Protein AF-A0A7I7LIK1-F1 (afdb_monomer_lite)

Organism: NCBI:txid133549

Radius of gyration: 12.89 Å; chains: 1; bounding box: 22×27×38 Å

Structure (mmCIF, N/CA/C/O backbone):
data_AF-A0A7I7LIK1-F1
#
_entry.id   AF-A0A7I7LIK1-F1
#
loop_
_atom_site.group_PDB
_atom_site.id
_atom_site.type_symbol
_atom_site.label_atom_id
_atom_site.label_alt_id
_atom_site.label_comp_id
_atom_site.label_asym_id
_atom_site.label_entity_id
_atom_site.label_seq_id
_atom_site.pdbx_PDB_ins_code
_atom_site.Cartn_x
_atom_site.Cartn_y
_atom_site.Cartn_z
_atom_site.occupancy
_atom_site.B_iso_or_equiv
_atom_site.auth_seq_id
_atom_site.auth_comp_id
_atom_site.auth_asym_id
_atom_site.auth_atom_id
_atom_site.pdbx_PDB_model_num
ATOM 1 N N . MET A 1 1 ? -13.738 -2.768 22.655 1.00 50.84 1 MET A N 1
ATOM 2 C CA . MET A 1 1 ? -12.323 -2.341 22.610 1.00 50.84 1 MET A CA 1
ATOM 3 C C . MET A 1 1 ? -11.838 -2.514 21.184 1.00 50.84 1 MET A C 1
ATOM 5 O O . MET A 1 1 ? -12.027 -3.596 20.642 1.00 50.84 1 MET A O 1
ATOM 9 N N . SER A 1 2 ? -11.290 -1.472 20.562 1.00 60.19 2 SER A N 1
ATOM 10 C CA . SER A 1 2 ? -10.666 -1.595 19.239 1.00 60.19 2 SER A CA 1
ATOM 11 C C . SER A 1 2 ? -9.409 -2.455 19.376 1.00 60.19 2 SER A C 1
ATOM 13 O O . SER A 1 2 ? -8.607 -2.207 20.271 1.00 60.19 2 SER A O 1
ATOM 15 N N . LYS A 1 3 ? -9.269 -3.504 18.565 1.00 71.56 3 LYS A N 1
ATOM 16 C CA . LYS A 1 3 ? -8.102 -4.398 18.575 1.00 71.56 3 LYS A CA 1
ATOM 17 C C . LYS A 1 3 ? -7.096 -3.906 17.536 1.00 71.56 3 LYS A C 1
ATOM 19 O O . LYS A 1 3 ? -7.526 -3.440 16.482 1.00 71.56 3 LYS A O 1
ATOM 24 N N . SER A 1 4 ? -5.798 -4.016 17.821 1.00 81.38 4 SER A N 1
ATOM 25 C CA . SER A 1 4 ? -4.780 -3.758 16.803 1.00 81.38 4 SER A CA 1
ATOM 26 C C . SER A 1 4 ? -4.876 -4.784 15.669 1.00 81.38 4 SER A C 1
ATOM 28 O O . SER A 1 4 ? -5.270 -5.938 15.883 1.00 81.38 4 SER A O 1
ATOM 30 N N . GLY A 1 5 ? -4.563 -4.358 14.448 1.00 88.12 5 GLY A N 1
ATOM 31 C CA . GLY A 1 5 ? -4.700 -5.181 13.248 1.00 88.12 5 GLY A CA 1
ATOM 32 C C . GLY A 1 5 ? -3.540 -4.984 12.284 1.00 88.12 5 GLY A C 1
ATOM 33 O O . GLY A 1 5 ? -3.101 -3.858 12.066 1.00 88.12 5 GLY A O 1
ATOM 34 N N . LYS A 1 6 ? -3.053 -6.081 11.692 1.00 92.88 6 LYS A N 1
ATOM 35 C CA . LYS A 1 6 ? -2.085 -6.016 10.594 1.00 92.88 6 LYS A CA 1
ATOM 36 C C . LYS A 1 6 ? -2.809 -5.672 9.292 1.00 92.88 6 LYS A C 1
ATOM 38 O O . LYS A 1 6 ? -3.797 -6.325 8.948 1.00 92.88 6 LYS A O 1
ATOM 43 N N . VAL A 1 7 ? -2.282 -4.688 8.577 1.00 94.56 7 VAL A N 1
ATOM 44 C CA . VAL A 1 7 ? -2.694 -4.303 7.226 1.00 94.56 7 VAL A CA 1
ATOM 45 C C . VAL A 1 7 ? -1.466 -4.341 6.326 1.00 94.56 7 VAL A C 1
ATOM 47 O O . VAL A 1 7 ? -0.411 -3.840 6.706 1.00 94.56 7 VAL A O 1
ATOM 50 N N . THR A 1 8 ? -1.605 -4.912 5.137 1.00 97.19 8 THR A N 1
ATOM 51 C CA . THR A 1 8 ? -0.573 -4.898 4.100 1.00 97.19 8 THR A CA 1
ATOM 52 C C . THR A 1 8 ? -1.088 -4.084 2.920 1.00 97.19 8 THR A C 1
ATOM 54 O O . THR A 1 8 ? -2.093 -4.443 2.308 1.00 97.19 8 THR A O 1
ATOM 57 N N . ALA A 1 9 ? -0.414 -2.988 2.585 1.00 97.06 9 ALA A N 1
ATOM 58 C CA . ALA A 1 9 ? -0.650 -2.282 1.333 1.00 97.06 9 ALA A CA 1
ATOM 59 C C . ALA A 1 9 ? 0.149 -2.963 0.222 1.00 97.06 9 ALA A C 1
ATOM 61 O O . ALA A 1 9 ? 1.343 -3.205 0.392 1.00 97.06 9 ALA A O 1
ATOM 62 N N . VAL A 1 10 ? -0.493 -3.263 -0.904 1.00 97.50 10 VAL A N 1
ATOM 63 C CA . VAL A 1 10 ? 0.137 -3.890 -2.071 1.00 97.50 10 VAL A CA 1
ATOM 64 C C . VAL A 1 10 ? -0.118 -3.023 -3.294 1.00 97.50 10 VAL A C 1
ATOM 66 O O . VAL A 1 10 ? -1.266 -2.756 -3.639 1.00 97.50 10 VAL A O 1
ATOM 69 N N . VAL A 1 11 ? 0.950 -2.621 -3.971 1.00 97.50 11 VAL A N 1
ATOM 70 C CA . VAL A 1 11 ? 0.910 -1.921 -5.252 1.00 97.50 11 VAL A CA 1
ATOM 71 C C . VAL A 1 11 ? 1.314 -2.907 -6.337 1.00 97.50 11 VAL A C 1
ATOM 73 O O . VAL A 1 11 ? 2.444 -3.398 -6.341 1.00 97.50 11 VAL A O 1
ATOM 76 N N . ARG A 1 12 ? 0.395 -3.208 -7.253 1.00 97.25 12 ARG A N 1
ATOM 77 C CA . ARG A 1 12 ? 0.703 -3.948 -8.477 1.00 97.25 12 ARG A CA 1
ATOM 78 C C . ARG A 1 12 ? 1.052 -2.970 -9.581 1.00 97.25 12 ARG A C 1
ATOM 80 O O . ARG A 1 12 ? 0.329 -1.997 -9.805 1.00 97.25 12 ARG A O 1
ATOM 87 N N . LYS A 1 13 ? 2.154 -3.235 -10.270 1.00 97.06 13 LYS A N 1
ATOM 88 C CA . LYS A 1 13 ? 2.617 -2.432 -11.397 1.00 97.06 13 LYS A CA 1
ATOM 89 C C . LYS A 1 13 ? 2.237 -3.090 -12.718 1.00 97.06 13 LYS A C 1
ATOM 91 O O . LYS A 1 13 ? 2.096 -4.308 -12.808 1.00 97.06 13 LYS A O 1
ATOM 96 N N . LYS A 1 14 ? 2.133 -2.273 -13.765 1.00 96.94 14 LYS A N 1
ATOM 97 C CA . LYS A 1 14 ? 1.783 -2.696 -15.133 1.00 96.94 14 LYS A CA 1
ATOM 98 C C . LYS A 1 14 ? 2.785 -3.675 -15.748 1.00 96.94 14 LYS A C 1
ATOM 100 O O . LYS A 1 14 ? 2.444 -4.392 -16.681 1.00 96.94 14 LYS A O 1
ATOM 105 N N . ASP A 1 15 ? 4.015 -3.705 -15.235 1.00 96.06 15 ASP A N 1
ATOM 106 C CA . ASP A 1 15 ? 5.049 -4.665 -15.634 1.00 96.06 15 ASP A CA 1
ATOM 107 C C . ASP A 1 15 ? 4.871 -6.061 -14.998 1.00 96.06 15 ASP A C 1
ATOM 109 O O . ASP A 1 15 ? 5.650 -6.971 -15.275 1.00 96.06 15 ASP A O 1
ATOM 113 N N . GLY A 1 16 ? 3.846 -6.240 -14.154 1.00 95.56 16 GLY A N 1
ATOM 114 C CA . GLY A 1 16 ? 3.538 -7.482 -13.448 1.00 95.56 16 GLY A CA 1
ATOM 115 C C . GLY A 1 16 ? 4.271 -7.659 -12.115 1.00 95.56 16 GLY A C 1
ATOM 116 O O . GLY A 1 16 ? 4.035 -8.654 -11.427 1.00 95.56 16 GLY A O 1
ATOM 117 N N . SER A 1 17 ? 5.146 -6.726 -11.726 1.00 96.81 17 SER A N 1
ATOM 118 C CA . SER A 1 17 ? 5.829 -6.747 -10.431 1.00 96.81 17 SER A CA 1
ATOM 119 C C . SER A 1 17 ? 5.031 -6.020 -9.344 1.00 96.81 17 SER A C 1
ATOM 121 O O . SER A 1 17 ? 4.215 -5.140 -9.619 1.00 96.81 17 SER A O 1
ATOM 123 N N . ASN A 1 18 ? 5.285 -6.375 -8.081 1.00 96.81 18 ASN A N 1
ATOM 124 C CA . ASN A 1 18 ? 4.556 -5.830 -6.936 1.00 96.81 18 ASN A CA 1
ATOM 125 C C . ASN A 1 18 ? 5.514 -5.190 -5.929 1.00 96.81 18 ASN A C 1
ATOM 127 O O . ASN A 1 18 ? 6.625 -5.680 -5.730 1.00 96.81 18 ASN A O 1
ATOM 131 N N . GLU A 1 19 ? 5.041 -4.158 -5.239 1.00 97.19 19 GLU A N 1
ATOM 132 C CA . GLU A 1 19 ? 5.644 -3.653 -4.005 1.00 97.19 19 GLU A CA 1
ATOM 133 C C . GLU A 1 19 ? 4.628 -3.708 -2.867 1.00 97.19 19 GLU A C 1
ATOM 135 O O . GLU A 1 19 ? 3.427 -3.564 -3.091 1.00 97.19 19 GLU A O 1
ATOM 140 N N . SER A 1 20 ? 5.092 -3.941 -1.640 1.00 97.12 20 SER A N 1
ATOM 141 C CA . SER A 1 20 ? 4.199 -4.058 -0.487 1.00 97.12 20 SER A CA 1
ATOM 142 C C . SER A 1 20 ? 4.804 -3.507 0.794 1.00 97.12 20 SER A C 1
ATOM 144 O O . SER A 1 20 ? 6.008 -3.629 1.010 1.00 97.12 20 SER A O 1
ATOM 146 N N . GLN A 1 21 ? 3.954 -2.968 1.665 1.00 97.94 21 GLN A N 1
ATOM 147 C CA . GLN A 1 21 ? 4.324 -2.520 3.005 1.00 97.94 21 GLN A CA 1
ATOM 148 C C . GLN A 1 21 ? 3.341 -3.043 4.043 1.00 97.94 21 GLN A C 1
ATOM 150 O O . GLN A 1 21 ? 2.128 -2.948 3.870 1.00 97.94 21 GLN A O 1
ATOM 155 N N . ASP A 1 22 ? 3.889 -3.562 5.135 1.00 95.81 22 ASP A N 1
ATOM 156 C CA . ASP A 1 22 ? 3.132 -4.004 6.296 1.00 95.81 22 ASP A CA 1
ATOM 157 C C . ASP A 1 22 ? 3.026 -2.877 7.324 1.00 95.81 22 ASP A C 1
ATOM 159 O O . ASP A 1 22 ? 4.008 -2.198 7.620 1.00 95.81 22 ASP A O 1
ATOM 163 N N . ALA A 1 23 ? 1.855 -2.740 7.937 1.00 95.00 23 ALA A N 1
ATOM 164 C CA . ALA A 1 23 ? 1.632 -1.877 9.084 1.00 95.00 23 ALA A CA 1
ATOM 165 C C . ALA A 1 23 ? 0.824 -2.605 10.157 1.00 95.00 23 ALA A C 1
ATOM 167 O O . ALA A 1 23 ? -0.128 -3.332 9.864 1.00 95.00 23 ALA A O 1
ATOM 168 N N . ILE A 1 24 ? 1.182 -2.368 11.417 1.00 93.44 24 ILE A N 1
ATOM 169 C CA . ILE A 1 24 ? 0.305 -2.660 12.547 1.00 93.44 24 ILE A CA 1
ATOM 170 C C . ILE A 1 24 ? -0.465 -1.379 12.850 1.00 93.44 24 ILE A C 1
ATOM 172 O O . ILE A 1 24 ? 0.127 -0.347 13.157 1.00 93.44 24 ILE A O 1
ATOM 176 N N . ILE A 1 25 ? -1.786 -1.441 12.716 1.00 90.56 25 ILE A N 1
ATOM 177 C CA . ILE A 1 25 ? -2.688 -0.359 13.095 1.00 90.56 25 ILE A CA 1
ATOM 178 C C . ILE A 1 25 ? -3.047 -0.574 14.556 1.00 90.56 25 ILE A C 1
ATOM 180 O O . ILE A 1 25 ? -3.713 -1.557 14.891 1.00 90.56 25 ILE A O 1
ATOM 184 N N . GLU A 1 26 ? -2.578 0.313 15.425 1.00 91.00 26 GLU A N 1
ATOM 185 C CA . GLU A 1 26 ? -2.780 0.179 16.864 1.00 91.00 26 GLU A CA 1
ATOM 186 C C . GLU A 1 26 ? -4.219 0.495 17.287 1.00 91.00 26 GLU A C 1
ATOM 188 O O . GLU A 1 26 ? -4.972 1.204 16.613 1.00 91.00 26 GLU A O 1
ATOM 193 N N . ALA A 1 27 ? -4.617 -0.024 18.447 1.00 86.88 27 ALA A N 1
ATOM 194 C CA . ALA A 1 27 ? -5.922 0.271 19.025 1.00 86.88 27 ALA A CA 1
ATOM 195 C C . ALA A 1 27 ? -6.096 1.787 19.242 1.00 86.88 27 ALA A C 1
ATOM 197 O O . ALA A 1 27 ? -5.379 2.399 20.028 1.00 86.88 27 ALA A O 1
ATOM 198 N N . GLY A 1 28 ? -7.074 2.390 18.562 1.00 87.62 28 GLY A N 1
ATOM 199 C CA . GLY A 1 28 ? -7.338 3.833 18.643 1.00 87.62 28 GLY A CA 1
ATOM 200 C C . GLY A 1 28 ? -6.572 4.683 17.624 1.00 87.62 28 GLY A C 1
ATOM 201 O O . GLY A 1 28 ? -6.856 5.875 17.508 1.00 87.62 28 GLY A O 1
ATOM 202 N N . GLN A 1 29 ? -5.669 4.092 16.835 1.00 91.12 29 GLN A N 1
ATOM 203 C CA . GLN A 1 29 ? -5.073 4.764 15.686 1.00 91.12 29 GLN A CA 1
ATOM 204 C C . GLN A 1 29 ? -6.115 4.903 14.572 1.00 91.12 29 GLN A C 1
ATOM 206 O O . GLN A 1 29 ? -6.646 3.913 14.075 1.00 91.12 29 GLN A O 1
ATOM 211 N N . GLN A 1 30 ? -6.405 6.143 14.174 1.00 87.12 30 GLN A N 1
ATOM 212 C CA . GLN A 1 30 ? -7.396 6.413 13.127 1.00 87.12 30 GLN A CA 1
ATOM 213 C C . GLN A 1 30 ? -6.802 6.368 11.716 1.00 87.12 30 GLN A C 1
ATOM 215 O O . GLN A 1 30 ? -7.495 6.001 10.773 1.00 87.12 30 GLN A O 1
ATOM 220 N N . VAL A 1 31 ? -5.530 6.752 11.562 1.00 90.62 31 VAL A N 1
ATOM 221 C CA . VAL A 1 31 ? -4.887 6.919 10.253 1.00 90.62 31 VAL A CA 1
ATOM 222 C C . VAL A 1 31 ? -3.491 6.303 10.264 1.00 90.62 31 VAL A C 1
ATOM 224 O O . VAL A 1 31 ? -2.726 6.467 11.216 1.00 90.62 31 VAL A O 1
ATOM 227 N N . HIS A 1 32 ? -3.146 5.618 9.178 1.00 92.94 32 HIS A N 1
ATOM 228 C CA . HIS A 1 32 ? -1.783 5.230 8.831 1.00 92.94 32 HIS A CA 1
ATOM 229 C C . HIS A 1 32 ? -1.535 5.610 7.371 1.00 92.94 32 HIS A C 1
ATOM 231 O O . HIS A 1 32 ? -2.411 5.409 6.529 1.00 92.94 32 HIS A O 1
ATOM 237 N N . ARG A 1 33 ? -0.361 6.173 7.074 1.00 94.31 33 ARG A N 1
ATOM 238 C CA . ARG A 1 33 ? 0.024 6.559 5.715 1.00 94.31 33 ARG A CA 1
ATOM 239 C C . ARG A 1 33 ? 1.046 5.563 5.183 1.00 94.31 33 ARG A C 1
ATOM 241 O O . ARG A 1 33 ? 2.136 5.472 5.730 1.00 94.31 33 ARG A O 1
ATOM 248 N N . PHE A 1 34 ? 0.688 4.874 4.106 1.00 95.06 34 PHE A N 1
ATOM 249 C CA . PHE A 1 34 ? 1.626 4.093 3.307 1.00 95.06 34 PHE A CA 1
ATOM 250 C C . PHE A 1 34 ? 2.225 4.987 2.223 1.00 95.06 34 PHE A C 1
ATOM 252 O O . PHE A 1 34 ? 1.497 5.751 1.588 1.00 95.06 34 PHE A O 1
ATOM 259 N N . GLU A 1 35 ? 3.532 4.889 1.994 1.00 93.94 35 GLU A N 1
ATOM 260 C CA . GLU A 1 35 ? 4.226 5.672 0.968 1.00 93.94 35 GLU A CA 1
ATOM 261 C C . GLU A 1 35 ? 5.151 4.778 0.161 1.00 93.94 35 GLU A C 1
ATOM 263 O O . GLU A 1 35 ? 6.006 4.108 0.728 1.00 93.94 35 GLU A O 1
ATOM 268 N N . PHE A 1 36 ? 5.029 4.814 -1.163 1.00 94.94 36 PHE A N 1
ATOM 269 C CA . PHE A 1 36 ? 5.871 4.053 -2.085 1.00 94.94 36 PHE A CA 1
ATOM 270 C C . PHE A 1 36 ? 6.718 5.023 -2.921 1.00 94.94 36 PHE A C 1
ATOM 272 O O . PHE A 1 36 ? 6.421 5.239 -4.092 1.00 94.94 36 PHE A O 1
ATOM 279 N N . PRO A 1 37 ? 7.749 5.664 -2.335 1.00 93.62 37 PRO A N 1
ATOM 280 C CA . PRO A 1 37 ? 8.483 6.754 -2.987 1.00 93.62 37 PRO A CA 1
ATOM 281 C C . PRO A 1 37 ? 9.267 6.311 -4.230 1.00 93.62 37 PRO A C 1
ATOM 283 O O . PRO A 1 37 ? 9.637 7.141 -5.053 1.00 93.62 37 PRO A O 1
ATOM 286 N N . THR A 1 38 ? 9.534 5.012 -4.361 1.00 93.69 38 THR A N 1
ATOM 287 C CA . THR A 1 38 ? 10.220 4.395 -5.504 1.00 93.69 38 THR A CA 1
ATOM 288 C C . THR A 1 38 ? 9.268 3.963 -6.616 1.00 93.69 38 THR A C 1
ATOM 290 O O . THR A 1 38 ? 9.732 3.586 -7.691 1.00 93.69 38 THR A O 1
ATOM 293 N N . VAL A 1 39 ? 7.953 4.009 -6.382 1.00 94.25 39 VAL A N 1
ATOM 294 C CA . VAL A 1 39 ? 6.945 3.610 -7.364 1.00 94.25 39 VAL A CA 1
ATOM 295 C C . VAL A 1 39 ? 6.436 4.844 -8.092 1.00 94.25 39 VAL A C 1
ATOM 297 O O . VAL A 1 39 ? 5.763 5.696 -7.514 1.00 94.25 39 VAL A O 1
ATOM 300 N N . ASP A 1 40 ? 6.723 4.918 -9.388 1.00 94.12 40 ASP A N 1
ATOM 301 C CA . ASP A 1 40 ? 6.115 5.917 -10.261 1.00 94.12 40 ASP A CA 1
ATOM 302 C C . ASP A 1 40 ? 4.599 5.678 -10.362 1.00 94.12 40 ASP A C 1
ATOM 304 O O . ASP A 1 40 ? 4.149 4.566 -10.650 1.00 94.12 40 ASP A O 1
ATOM 308 N N . GLN A 1 41 ? 3.797 6.726 -10.156 1.00 91.38 41 GLN A N 1
ATOM 309 C CA . GLN A 1 41 ? 2.336 6.638 -10.199 1.00 91.38 41 GLN A CA 1
ATOM 310 C C . GLN A 1 41 ? 1.814 6.108 -11.544 1.00 91.38 41 GLN A C 1
ATOM 312 O O . GLN A 1 41 ? 0.831 5.372 -11.579 1.00 91.38 41 GLN A O 1
ATOM 317 N N . SER A 1 42 ? 2.469 6.445 -12.656 1.00 94.38 42 SER A N 1
ATOM 318 C CA . SER A 1 42 ? 2.087 5.978 -13.992 1.00 94.38 42 SER A CA 1
ATOM 319 C C . SER A 1 42 ? 2.347 4.483 -14.203 1.00 94.38 42 SER A C 1
ATOM 321 O O . SER A 1 42 ? 1.700 3.869 -15.059 1.00 94.38 42 SER A O 1
ATOM 323 N N . ALA A 1 43 ? 3.244 3.888 -13.411 1.00 95.56 43 ALA A N 1
ATOM 324 C CA . ALA A 1 43 ? 3.537 2.459 -13.431 1.00 95.56 43 ALA A CA 1
ATOM 325 C C . ALA A 1 43 ? 2.520 1.633 -12.632 1.00 95.56 43 ALA A C 1
ATOM 327 O O . AL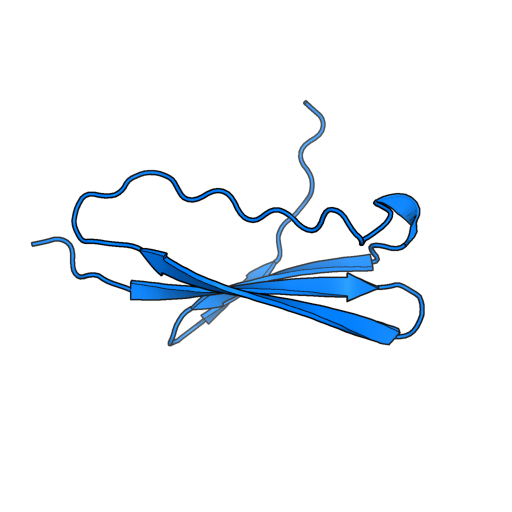A A 1 43 ? 2.468 0.417 -12.814 1.00 95.56 43 ALA A O 1
ATOM 328 N N . VAL A 1 44 ? 1.709 2.266 -11.777 1.00 94.88 44 VAL A N 1
ATOM 329 C CA . VAL A 1 44 ? 0.682 1.591 -10.974 1.00 94.88 44 VAL A CA 1
ATOM 330 C C . VAL A 1 44 ? -0.450 1.099 -11.871 1.00 94.88 44 VAL A C 1
ATOM 332 O O . VAL A 1 44 ? -0.967 1.843 -12.707 1.00 94.88 44 VAL A O 1
ATOM 335 N N . ASP A 1 45 ? -0.823 -0.162 -11.683 1.00 95.75 45 ASP A N 1
ATOM 336 C CA . ASP A 1 45 ? -1.999 -0.778 -12.293 1.00 95.75 45 ASP A CA 1
ATOM 337 C C . ASP A 1 45 ? -3.138 -0.866 -11.269 1.00 95.75 45 ASP A C 1
ATOM 339 O O . ASP A 1 45 ? -4.204 -0.280 -11.446 1.00 95.75 45 ASP A O 1
ATOM 343 N N . GLU A 1 46 ? -2.868 -1.503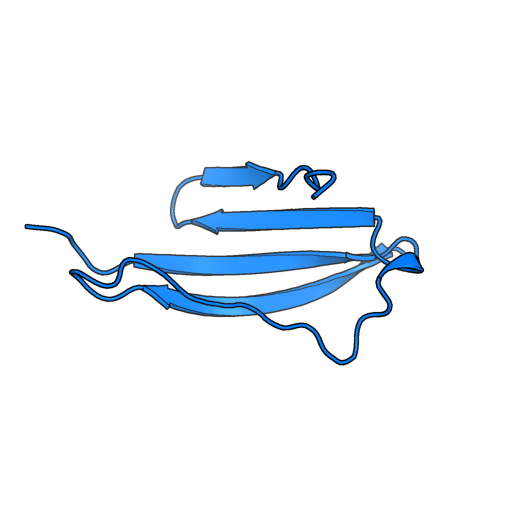 -10.127 1.00 95.44 46 GLU A N 1
ATOM 344 C CA . GLU A 1 46 ? -3.846 -1.726 -9.061 1.00 95.44 46 GLU A CA 1
ATOM 345 C C . GLU A 1 46 ? -3.218 -1.491 -7.685 1.00 95.44 46 GLU A C 1
ATOM 347 O O . GLU A 1 46 ? -2.031 -1.754 -7.466 1.00 95.44 46 GLU A O 1
ATOM 352 N N . VAL A 1 47 ? -4.032 -1.063 -6.720 1.00 96.06 47 VAL A N 1
ATOM 353 C CA . VAL A 1 47 ? -3.630 -0.967 -5.312 1.00 96.06 47 VAL A CA 1
ATOM 354 C C . VAL A 1 47 ? -4.613 -1.748 -4.449 1.00 96.06 47 VAL A C 1
ATOM 356 O O . VAL A 1 47 ? -5.830 -1.625 -4.597 1.00 96.06 47 VAL A O 1
ATOM 359 N N . PHE A 1 48 ? -4.076 -2.536 -3.521 1.00 96.62 48 PHE A N 1
ATOM 360 C CA . PHE A 1 48 ? -4.841 -3.351 -2.589 1.00 96.62 48 PHE A CA 1
ATOM 361 C C . PHE A 1 48 ? -4.471 -3.058 -1.140 1.00 96.62 48 PHE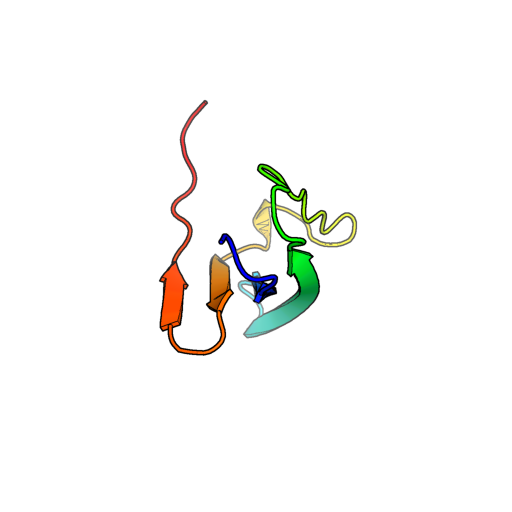 A C 1
ATOM 363 O O . PHE A 1 48 ? -3.318 -2.764 -0.821 1.00 96.62 48 PHE A O 1
ATOM 370 N N . LEU A 1 49 ? -5.458 -3.209 -0.259 1.00 95.94 49 LEU A N 1
ATOM 371 C CA . LEU A 1 49 ? -5.256 -3.326 1.181 1.00 95.94 49 LEU A CA 1
ATOM 372 C C . LEU A 1 49 ? -5.666 -4.731 1.612 1.00 95.94 49 LEU A C 1
ATOM 374 O O . LEU A 1 49 ? -6.848 -5.080 1.590 1.00 95.94 49 LEU A O 1
ATOM 378 N N . ASP A 1 50 ? -4.682 -5.523 2.013 1.00 95.31 50 ASP A N 1
ATOM 379 C CA . ASP A 1 50 ? -4.885 -6.849 2.571 1.00 95.31 50 ASP A CA 1
ATOM 380 C C . ASP A 1 50 ? -4.981 -6.743 4.092 1.00 95.31 50 ASP A C 1
ATOM 382 O O . ASP A 1 50 ? -4.106 -6.213 4.776 1.00 95.31 50 ASP A O 1
ATOM 386 N N . THR A 1 51 ? -6.076 -7.259 4.629 1.00 89.25 51 THR A N 1
ATOM 387 C CA . THR A 1 51 ? -6.296 -7.457 6.062 1.00 89.25 51 THR A CA 1
ATOM 388 C C . THR A 1 51 ? -6.364 -8.959 6.324 1.00 89.25 51 THR A C 1
ATOM 390 O O . THR A 1 51 ? -6.504 -9.739 5.385 1.00 89.25 51 THR A O 1
ATOM 393 N N . GLY A 1 52 ? -6.296 -9.393 7.586 1.00 80.12 52 GLY A N 1
ATOM 394 C CA . GLY A 1 52 ? -6.207 -10.823 7.930 1.00 80.12 52 G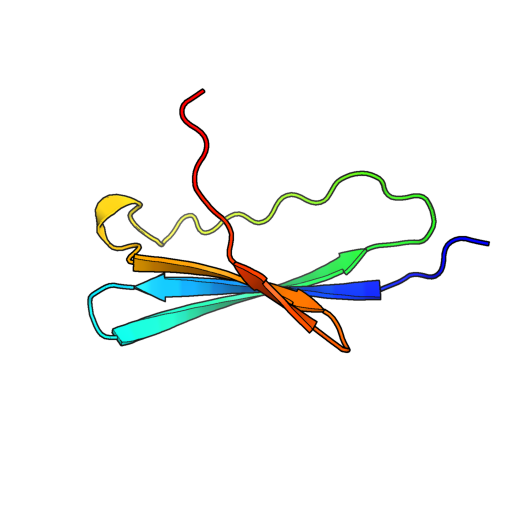LY A CA 1
ATOM 395 C C . GLY A 1 52 ? -7.257 -11.750 7.292 1.00 80.12 52 GLY A C 1
ATOM 396 O O . GLY A 1 52 ? -7.024 -12.952 7.212 1.00 80.12 52 GLY A O 1
ATOM 397 N N . ASN A 1 53 ? -8.391 -11.218 6.826 1.00 82.50 53 ASN A N 1
ATOM 398 C CA . ASN A 1 53 ? -9.516 -12.012 6.336 1.00 82.50 53 ASN A CA 1
ATOM 399 C C . ASN A 1 53 ? -10.025 -11.567 4.955 1.00 82.50 53 ASN A C 1
ATOM 401 O O . ASN A 1 53 ? -10.855 -12.259 4.371 1.00 82.50 53 ASN A O 1
ATOM 405 N N . SER A 1 54 ? -9.569 -10.418 4.451 1.00 91.69 54 SER A N 1
ATOM 406 C CA . SER A 1 54 ? -10.162 -9.762 3.284 1.00 91.69 54 SER A CA 1
ATOM 407 C C . SER A 1 54 ? -9.133 -8.937 2.527 1.00 91.69 54 SER A C 1
ATOM 409 O O . SER A 1 54 ? -8.265 -8.311 3.137 1.00 91.69 54 SER A O 1
ATOM 411 N N . ARG A 1 55 ? -9.304 -8.871 1.206 1.00 95.19 55 ARG A N 1
ATOM 412 C CA . ARG A 1 55 ? -8.595 -7.956 0.310 1.00 95.19 55 ARG A CA 1
ATOM 413 C C . ARG A 1 55 ? -9.548 -6.866 -0.161 1.00 95.19 55 ARG A C 1
ATOM 415 O O . ARG A 1 55 ? -10.612 -7.172 -0.695 1.00 95.19 55 ARG A O 1
ATOM 422 N N . CYS A 1 56 ? -9.146 -5.613 -0.004 1.00 93.75 56 CYS A N 1
ATOM 423 C CA . CYS A 1 56 ? -9.868 -4.448 -0.502 1.00 93.75 56 CYS A CA 1
ATOM 424 C C . CYS A 1 56 ? -9.147 -3.881 -1.729 1.00 93.75 56 CYS A C 1
ATOM 426 O O . CYS A 1 56 ? -7.930 -3.718 -1.699 1.00 93.75 56 CYS A O 1
ATOM 428 N N . PHE A 1 57 ? -9.891 -3.556 -2.785 1.00 92.69 57 PHE A N 1
ATOM 429 C CA . PHE A 1 57 ? -9.379 -2.816 -3.940 1.00 92.69 57 PHE A CA 1
ATOM 430 C C . PHE A 1 57 ? -9.505 -1.311 -3.687 1.00 92.69 57 PHE A C 1
ATOM 432 O O . PHE A 1 57 ? -10.563 -0.847 -3.255 1.00 92.69 57 PHE A O 1
ATOM 439 N N . VAL A 1 58 ? -8.441 -0.553 -3.943 1.00 91.81 58 VAL A N 1
ATOM 440 C CA . VAL A 1 58 ? -8.426 0.902 -3.767 1.00 91.81 58 VAL A CA 1
ATOM 441 C C . VAL A 1 58 ? -8.687 1.569 -5.112 1.00 91.81 58 VAL A C 1
ATOM 443 O O . VAL A 1 58 ? -7.841 1.564 -6.001 1.00 91.81 58 VAL A O 1
ATOM 446 N N . THR A 1 59 ? -9.857 2.186 -5.253 1.00 85.62 59 THR A N 1
ATOM 447 C CA . THR A 1 59 ? -10.149 3.078 -6.379 1.00 85.62 59 THR A CA 1
ATOM 448 C C . THR A 1 59 ? -9.575 4.460 -6.086 1.00 85.62 59 THR A C 1
AT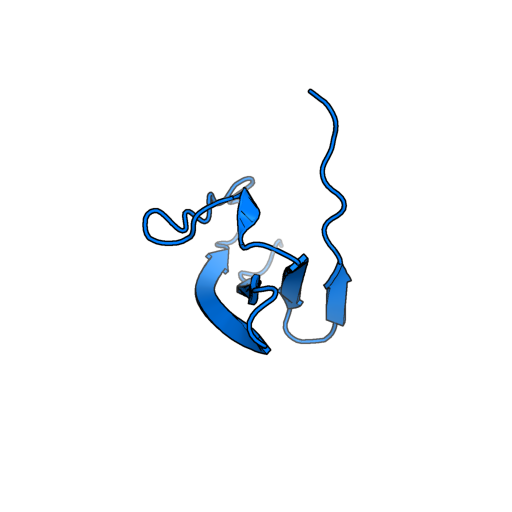OM 450 O O . THR A 1 59 ? -9.875 5.035 -5.037 1.00 85.62 59 THR A O 1
ATOM 453 N N . GLY A 1 60 ? -8.780 5.016 -7.001 1.00 77.88 60 GLY A N 1
ATOM 454 C CA . GLY A 1 60 ? -8.321 6.400 -6.886 1.00 77.88 60 GLY A CA 1
ATOM 455 C C . GLY A 1 60 ? -9.504 7.371 -6.881 1.00 77.88 60 GLY A C 1
ATOM 456 O O . GLY A 1 60 ? -10.386 7.278 -7.733 1.00 77.88 60 GLY A O 1
ATOM 457 N N . GLY A 1 61 ? -9.535 8.292 -5.919 1.00 66.62 61 GLY A N 1
ATOM 458 C CA . GLY A 1 61 ? -10.447 9.433 -5.950 1.00 66.62 61 GLY A CA 1
ATOM 459 C C . GLY A 1 61 ? -9.811 10.580 -6.730 1.00 66.62 61 GLY A C 1
ATOM 460 O O . GLY A 1 61 ? -8.654 10.913 -6.482 1.00 66.62 61 GLY A O 1
ATOM 461 N N . SER A 1 62 ? -10.552 11.194 -7.654 1.00 52.84 62 SER A N 1
ATOM 462 C CA . SER A 1 62 ? -10.219 12.534 -8.138 1.00 52.84 62 SER A CA 1
ATOM 463 C C . SER A 1 62 ? -10.448 13.510 -6.984 1.00 52.84 62 SER A C 1
ATOM 465 O O . SER A 1 62 ? -11.598 13.801 -6.651 1.00 52.84 62 SER A O 1
ATOM 467 N N . SER A 1 63 ? -9.373 13.936 -6.327 1.00 50.62 63 SER A N 1
ATOM 468 C CA . SER A 1 63 ? -9.385 15.110 -5.449 1.00 50.62 63 SER A CA 1
ATOM 469 C C . SER A 1 63 ? -9.493 16.386 -6.268 1.00 50.62 63 SER A C 1
ATOM 471 O O . SER A 1 63 ? -8.742 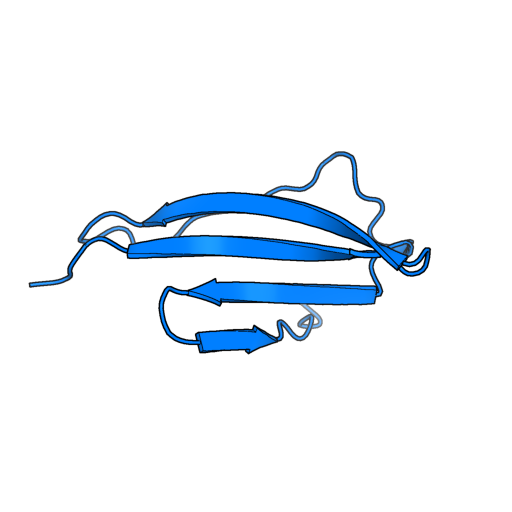16.461 -7.269 1.00 50.62 63 SER A O 1
#

Secondary structure (DSSP, 8-state):
-PPPEEEEEEEEETTS-EEEEEEEE-TT--------TTS-GGGEEEEEEEETTEEEE-PPP--

Foldseek 3Di:
DAAWWKKKKWFQFPVRDIDIDIDTQHRPRPDDDDDDPVDDPNRTDWMWIDTPPDIDTDDDDDD

Sequence (63 aa):
MSKSGKVTAVVRKKDGSNESQDAIIEAGQQVHRFEFPTVDQSAVDEVFLDTGNSRCFVTGGSS

pLDDT: mean 89.77, std 11.23, range [50.62, 97.94]